Protein AF-A0A7K1Z1P2-F1 (afdb_monomer)

pLDDT: mean 78.08, std 13.6, range [42.69, 93.12]

Radius of gyration: 15.1 Å; Cα contacts (8 Å, |Δi|>4): 201; chains: 1; bounding box: 40×32×46 Å

Nearest PDB structures (foldseek):
  3ha9-assembly1_A  TM=6.731E-01  e=3.954E-05  Aeropyrum pernix
  8t4c-assembly2_B  TM=6.309E-01  e=6.266E-05  Campylobacter jejuni subsp. jejuni 81-176
  7q3k-assembly3_C  TM=6.226E-01  e=2.336E-04  synthetic construct
  3cmi-assembly1_A  TM=5.328E-01  e=1.681E-03  Saccharomyces cerevisiae
  8w9z-assembly1_M  TM=6.043E-01  e=3.702E-02  Nicotiana tabacum

Sequence (134 aa):
MSEAGDRRMELIATTLEGTHVYVNDDAAFLVVYTDQDCGTCLNEMVNLVERISTEFELSIFSMNRSGERQFPIDDLVHLDYTIEPESKLRNVPTPVLVYLDHTKEIKASFISTLSDDRNRETAFLDIVRKLTSE

Mean predicted aligned error: 8.29 Å

Solvent-accessible surface area (backbone atoms only — not comparable to full-atom values): 7964 Å² total; per-residue (Å²): 140,77,85,80,73,86,75,70,67,47,77,54,32,37,27,75,85,71,47,78,41,65,48,60,64,56,46,34,37,39,34,39,34,48,90,83,43,55,70,67,32,52,52,52,50,47,56,51,48,57,50,43,63,75,72,42,104,50,56,55,36,35,31,24,73,78,67,56,96,70,74,95,52,91,88,50,52,52,34,32,58,87,23,86,58,41,82,74,54,70,79,55,74,62,37,23,40,32,36,25,41,55,86,67,44,79,79,48,74,48,69,52,74,80,67,90,46,66,65,60,55,50,52,48,53,54,52,49,55,53,69,75,71,112

Foldseek 3Di:
DDPPDPFPQDFFAQFLVRRTDGDTLAKAKEWEAEPPDDPVLLVVVLVLVVVCVVVDPHAYAYEYPVSDDDNPDPPHGYGYCPGPCVVVCVPDDPRKMFIAHSVRDTPAMDHRDVPPPVVSSVVRVVSVVVVVVD

Structure (mmCIF, N/CA/C/O backbone):
data_AF-A0A7K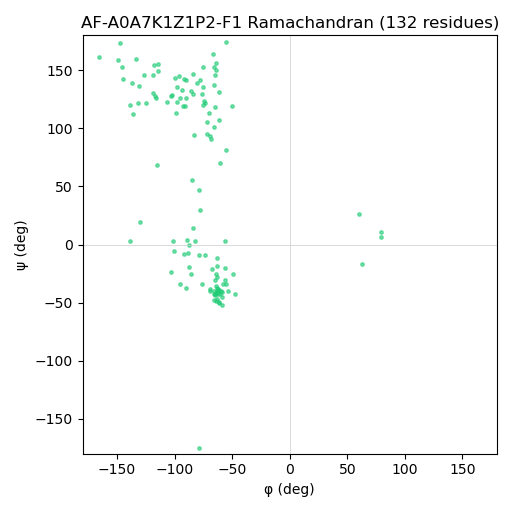1Z1P2-F1
#
_entry.id   AF-A0A7K1Z1P2-F1
#
loop_
_atom_site.group_PDB
_atom_site.id
_atom_site.type_symbol
_atom_site.label_atom_id
_atom_site.label_alt_id
_atom_site.label_comp_id
_atom_site.label_asym_id
_atom_site.label_entity_id
_atom_site.label_seq_id
_atom_site.pdbx_PDB_ins_code
_atom_site.Cartn_x
_atom_site.Cartn_y
_atom_site.Cartn_z
_atom_site.occupancy
_atom_site.B_iso_or_equiv
_atom_site.auth_seq_id
_atom_site.auth_comp_id
_atom_site.auth_asym_id
_atom_site.auth_atom_id
_atom_site.pdbx_PDB_model_num
ATOM 1 N N . MET A 1 1 ? -26.312 -6.434 30.617 1.00 42.69 1 MET A N 1
ATOM 2 C CA . MET A 1 1 ? -25.007 -7.130 30.651 1.00 42.69 1 MET A CA 1
ATOM 3 C C . MET A 1 1 ? -25.215 -8.458 29.932 1.00 42.69 1 MET A C 1
ATOM 5 O O . MET A 1 1 ? -26.024 -9.233 30.415 1.00 42.69 1 MET A O 1
ATOM 9 N N . SER A 1 2 ? -24.690 -8.722 28.739 1.00 43.09 2 SER A N 1
ATOM 10 C CA . SER A 1 2 ? -23.621 -8.059 27.982 1.00 43.09 2 SER A CA 1
ATOM 11 C C . SER A 1 2 ? -24.069 -7.784 26.545 1.00 43.09 2 SER A C 1
ATOM 13 O O . SER A 1 2 ? -24.671 -8.648 25.913 1.00 43.09 2 SER A O 1
ATOM 15 N N . GLU A 1 3 ? -23.768 -6.581 26.053 1.00 48.22 3 GLU A N 1
ATOM 16 C CA . GLU A 1 3 ? -23.730 -6.265 24.626 1.00 48.22 3 GLU A CA 1
ATOM 17 C C . GLU A 1 3 ? -22.658 -7.154 23.988 1.00 48.22 3 GLU A C 1
ATOM 19 O O . GLU A 1 3 ? -21.462 -6.970 24.219 1.00 48.22 3 GLU A O 1
ATOM 24 N N . ALA A 1 4 ? -23.078 -8.160 23.221 1.00 43.50 4 ALA A N 1
ATOM 25 C CA . ALA A 1 4 ? -22.214 -8.740 22.208 1.00 43.50 4 ALA A CA 1
ATOM 26 C C . ALA A 1 4 ? -22.071 -7.660 21.134 1.00 43.50 4 ALA A C 1
ATOM 28 O O . ALA A 1 4 ? -22.965 -7.480 20.311 1.00 43.50 4 ALA A O 1
ATOM 29 N N . GLY A 1 5 ? -21.010 -6.864 21.269 1.00 43.62 5 GLY A N 1
ATOM 30 C CA . GLY A 1 5 ? -20.674 -5.783 20.360 1.00 43.62 5 GLY A CA 1
ATOM 31 C C . GLY A 1 5 ? -20.693 -6.294 18.930 1.00 43.62 5 GLY A C 1
ATOM 32 O O . GLY A 1 5 ? -19.962 -7.220 18.578 1.00 43.62 5 GLY A O 1
ATOM 33 N N . ASP A 1 6 ? -21.570 -5.677 18.156 1.00 42.91 6 ASP A N 1
ATOM 34 C CA . ASP A 1 6 ? -21.744 -5.769 16.717 1.00 42.91 6 ASP A CA 1
ATOM 35 C C . ASP A 1 6 ? -20.433 -5.308 16.039 1.00 42.91 6 ASP A C 1
ATOM 37 O O . ASP A 1 6 ? -20.337 -4.199 15.524 1.00 42.91 6 ASP A O 1
ATOM 41 N N . ARG A 1 7 ? -19.358 -6.106 16.143 1.00 49.28 7 ARG A N 1
ATOM 42 C CA . ARG A 1 7 ? -18.111 -5.892 15.398 1.00 49.28 7 ARG A CA 1
ATOM 43 C C . ARG A 1 7 ? -18.421 -6.240 13.954 1.00 49.28 7 ARG A C 1
ATOM 45 O O . ARG A 1 7 ? -18.432 -7.416 13.586 1.00 49.28 7 ARG A O 1
ATOM 52 N N . ARG A 1 8 ? -18.755 -5.226 13.161 1.00 50.44 8 ARG A N 1
ATOM 53 C CA . ARG A 1 8 ? -19.030 -5.381 11.736 1.00 50.44 8 ARG A CA 1
ATOM 54 C C . ARG A 1 8 ? -17.723 -5.730 11.034 1.00 50.44 8 ARG A C 1
ATOM 56 O O . ARG A 1 8 ? -16.968 -4.867 10.628 1.00 50.44 8 ARG A O 1
ATOM 63 N N . MET A 1 9 ? -17.447 -7.025 10.914 1.00 46.69 9 MET A N 1
ATOM 64 C CA . MET A 1 9 ? -16.388 -7.520 10.041 1.00 46.69 9 MET A CA 1
ATOM 65 C C . MET A 1 9 ? -16.781 -7.223 8.592 1.00 46.69 9 MET A C 1
ATOM 67 O O . MET A 1 9 ? -17.614 -7.928 8.020 1.00 46.69 9 MET A O 1
ATOM 71 N N . GLU A 1 10 ? -16.206 -6.176 8.005 1.00 53.28 10 GLU A N 1
ATOM 72 C CA . GLU A 1 10 ? -16.352 -5.904 6.577 1.00 53.28 10 GLU A CA 1
ATOM 73 C C . GLU A 1 10 ? -15.325 -6.722 5.784 1.00 53.28 10 GLU A C 1
ATOM 75 O O . GLU A 1 10 ? -14.130 -6.779 6.092 1.00 53.28 10 GLU A O 1
ATOM 80 N N . LEU A 1 11 ? -15.822 -7.423 4.765 1.00 52.00 11 LEU A N 1
ATOM 81 C CA . LEU A 1 11 ? -14.994 -8.159 3.821 1.00 52.00 11 LEU A CA 1
ATOM 82 C C . LEU A 1 11 ? -14.154 -7.149 3.039 1.00 52.00 11 LEU A C 1
ATOM 84 O O . LEU A 1 11 ? -14.708 -6.326 2.316 1.00 52.00 11 LEU A O 1
ATOM 88 N N . ILE A 1 12 ? -12.829 -7.220 3.145 1.00 61.62 12 ILE A N 1
ATOM 89 C CA . ILE A 1 12 ? -11.971 -6.349 2.332 1.00 61.62 12 ILE A CA 1
ATOM 90 C C . ILE A 1 12 ? -11.630 -7.016 1.016 1.00 61.62 12 ILE A C 1
ATOM 92 O O . ILE A 1 12 ? -11.543 -6.342 -0.008 1.00 61.62 12 ILE A O 1
ATOM 96 N N . ALA A 1 13 ? -11.409 -8.330 1.034 1.00 65.56 13 ALA A N 1
ATOM 97 C CA . ALA A 1 13 ? -10.818 -8.986 -0.111 1.00 65.56 13 ALA A CA 1
ATOM 98 C C . ALA A 1 13 ? -10.938 -10.504 -0.085 1.00 65.56 13 ALA A C 1
ATOM 100 O O . ALA A 1 13 ? -11.100 -11.129 0.963 1.00 65.56 13 ALA A O 1
ATOM 101 N N . THR A 1 14 ? -10.763 -11.094 -1.258 1.00 69.94 14 THR A N 1
ATOM 102 C CA . THR A 1 14 ? -10.433 -12.509 -1.412 1.00 69.94 14 THR A CA 1
ATOM 103 C C . THR A 1 14 ? -8.921 -12.597 -1.615 1.00 69.94 14 THR A C 1
ATOM 105 O O . THR A 1 14 ? -8.357 -11.787 -2.345 1.00 69.94 14 THR A O 1
ATOM 108 N N . THR A 1 15 ? -8.228 -13.520 -0.949 1.00 73.25 15 THR A N 1
ATOM 109 C CA . THR A 1 15 ? -6.832 -13.827 -1.283 1.00 73.25 15 THR A CA 1
ATOM 110 C C . THR A 1 15 ? -6.762 -14.461 -2.666 1.00 73.25 15 THR A C 1
ATOM 112 O O . THR A 1 15 ? -7.744 -15.015 -3.158 1.00 73.25 15 THR A O 1
ATOM 115 N N . LEU A 1 16 ? -5.570 -14.496 -3.257 1.00 69.06 16 LEU A N 1
ATOM 116 C CA . LEU A 1 16 ? -5.323 -15.260 -4.489 1.00 69.06 16 LEU A CA 1
ATOM 117 C C . LEU A 1 16 ? -5.672 -16.759 -4.365 1.00 69.06 16 LEU A C 1
ATOM 119 O O . LEU A 1 16 ? -5.882 -17.439 -5.363 1.00 69.06 16 LEU A O 1
ATOM 123 N N . GLU A 1 17 ? -5.748 -17.282 -3.140 1.00 74.25 17 GLU A N 1
ATOM 124 C CA . GLU A 1 17 ? -6.098 -18.676 -2.841 1.00 74.25 17 GLU A CA 1
ATOM 125 C C . GLU A 1 17 ? -7.616 -18.886 -2.673 1.00 74.25 17 GLU A C 1
ATOM 127 O O . GLU A 1 17 ? -8.056 -19.980 -2.323 1.00 74.25 17 GLU A O 1
ATOM 132 N N . GLY A 1 18 ? -8.434 -17.849 -2.888 1.00 68.31 18 GLY A N 1
ATOM 133 C CA . GLY A 1 18 ? -9.887 -17.920 -2.719 1.00 68.31 18 GLY A CA 1
ATOM 134 C C . GLY A 1 18 ? -10.351 -17.817 -1.263 1.00 68.31 18 GLY A C 1
ATOM 135 O O . GLY A 1 18 ? -11.522 -18.063 -0.977 1.00 68.31 18 GLY A O 1
ATOM 136 N N . THR A 1 19 ? -9.458 -17.468 -0.331 1.00 74.81 19 THR A N 1
ATOM 137 C CA . THR A 1 19 ? -9.808 -17.300 1.087 1.00 74.81 19 THR A CA 1
ATOM 138 C C . THR A 1 19 ? -10.314 -15.887 1.334 1.00 74.81 19 THR A C 1
ATOM 140 O O . THR A 1 19 ? -9.680 -14.918 0.931 1.00 74.81 19 THR A O 1
ATOM 143 N N . HIS A 1 20 ? -11.440 -15.740 2.023 1.00 71.38 20 HIS A N 1
ATOM 144 C CA . HIS A 1 20 ? -11.943 -14.420 2.394 1.00 71.38 20 HIS A CA 1
ATOM 145 C C . HIS A 1 20 ? -11.121 -13.823 3.539 1.00 71.38 20 HIS A C 1
ATOM 147 O O . HIS A 1 20 ? -10.999 -14.425 4.608 1.00 71.38 20 HIS A O 1
ATOM 153 N N . VAL A 1 21 ? -10.573 -12.629 3.310 1.00 70.81 21 VAL A N 1
ATOM 154 C CA . VAL A 1 21 ? -9.873 -11.837 4.320 1.00 70.81 21 VAL A CA 1
ATOM 155 C C . VAL A 1 21 ? -10.830 -10.784 4.850 1.00 70.81 21 VAL A C 1
ATOM 157 O O . VAL A 1 21 ? -11.231 -9.849 4.150 1.00 70.81 21 VAL A O 1
ATOM 160 N N . TYR A 1 22 ? -11.171 -10.945 6.120 1.00 66.81 22 TYR A N 1
ATOM 161 C CA . TYR A 1 22 ? -11.850 -9.929 6.903 1.00 66.81 22 TYR A CA 1
ATOM 162 C C . TYR A 1 22 ? -10.770 -9.100 7.573 1.00 66.81 22 TYR A C 1
ATOM 164 O O . TYR A 1 22 ? -9.960 -9.631 8.334 1.00 66.81 22 TYR A O 1
ATOM 172 N N . VAL A 1 23 ? -10.736 -7.808 7.277 1.00 61.91 23 VAL A N 1
ATOM 173 C CA . VAL A 1 23 ? -9.951 -6.890 8.096 1.00 61.91 23 VAL A CA 1
ATOM 174 C C . VAL A 1 23 ? -10.920 -6.351 9.125 1.00 61.91 23 VAL A C 1
ATOM 176 O O . VAL A 1 23 ? -12.042 -5.978 8.787 1.00 61.91 23 VAL A O 1
ATOM 179 N N . ASN A 1 24 ? -10.497 -6.341 10.383 1.00 60.94 24 ASN A N 1
ATOM 180 C CA . ASN A 1 24 ? -11.254 -5.689 11.444 1.00 60.94 24 ASN A CA 1
ATOM 181 C C . ASN A 1 24 ? -11.516 -4.213 11.087 1.00 60.94 24 ASN A C 1
ATOM 183 O O . ASN A 1 24 ? -10.949 -3.678 10.128 1.00 60.94 24 ASN A O 1
ATOM 187 N N . ASP A 1 25 ? -12.298 -3.518 11.910 1.00 60.59 25 ASP A N 1
ATOM 188 C CA . ASP A 1 25 ? -12.468 -2.056 11.859 1.00 60.59 25 ASP A CA 1
ATOM 189 C C . ASP A 1 25 ? -11.136 -1.272 11.973 1.00 60.59 25 ASP A C 1
ATOM 191 O O . ASP A 1 25 ? -11.129 -0.050 11.983 1.00 60.59 25 ASP A O 1
ATOM 195 N N . ASP A 1 26 ? -9.988 -1.943 12.045 1.00 73.31 26 ASP A N 1
ATOM 196 C CA . ASP A 1 26 ? -8.674 -1.329 12.140 1.00 73.31 26 ASP A CA 1
ATOM 197 C C . ASP A 1 26 ? -8.206 -0.748 10.793 1.00 73.31 26 ASP A C 1
ATOM 199 O O . ASP A 1 26 ? -8.580 -1.196 9.696 1.00 73.31 26 ASP A O 1
ATOM 203 N N . ALA A 1 27 ? -7.356 0.274 10.892 1.00 83.62 27 ALA A N 1
ATOM 204 C CA . ALA A 1 27 ? -6.618 0.813 9.762 1.00 83.62 27 ALA A CA 1
ATOM 205 C C . ALA A 1 27 ? -5.643 -0.231 9.192 1.00 83.62 27 ALA A C 1
ATOM 207 O O . ALA A 1 27 ? -5.214 -1.163 9.876 1.00 83.62 27 ALA A O 1
ATOM 208 N N . ALA A 1 28 ? -5.280 -0.080 7.924 1.00 87.88 28 ALA A N 1
ATOM 209 C CA . ALA A 1 28 ? -4.378 -1.001 7.251 1.00 87.88 28 ALA A CA 1
ATOM 210 C C . ALA A 1 28 ? -3.542 -0.299 6.187 1.00 87.88 28 ALA A C 1
ATOM 212 O O . ALA A 1 28 ? -3.920 0.738 5.641 1.00 87.88 28 ALA A O 1
ATOM 213 N N . PHE A 1 29 ? -2.426 -0.921 5.836 1.00 90.19 29 PHE A N 1
ATOM 214 C CA . PHE A 1 29 ? -1.656 -0.552 4.663 1.00 90.19 29 PHE A CA 1
ATOM 215 C C . PHE A 1 29 ? -1.965 -1.491 3.505 1.00 90.19 29 PHE A C 1
ATOM 217 O O . PHE A 1 29 ? -2.137 -2.696 3.689 1.00 90.19 29 PHE A O 1
ATOM 224 N N . LEU A 1 30 ? -1.996 -0.941 2.296 1.00 89.38 30 LEU A N 1
ATOM 225 C CA . LEU A 1 30 ? -2.152 -1.708 1.070 1.00 89.38 30 LEU A CA 1
ATOM 226 C C . LEU A 1 30 ? -1.107 -1.266 0.050 1.00 89.38 30 LEU A C 1
ATOM 228 O O . LEU A 1 30 ? -1.062 -0.105 -0.353 1.00 89.38 30 LEU A O 1
ATOM 232 N N . VAL A 1 31 ? -0.287 -2.209 -0.393 1.00 91.19 31 VAL A N 1
ATOM 233 C CA . VAL A 1 31 ? 0.619 -2.024 -1.524 1.00 91.19 31 VAL A CA 1
ATOM 234 C C . VAL A 1 31 ? -0.104 -2.429 -2.799 1.00 91.19 31 VAL A C 1
ATOM 236 O O . VAL A 1 31 ? -0.591 -3.552 -2.898 1.00 91.19 31 VAL A O 1
ATOM 239 N N . VAL A 1 32 ? -0.149 -1.545 -3.790 1.00 88.69 32 VAL A N 1
ATOM 240 C CA . VAL A 1 32 ? -0.698 -1.826 -5.119 1.00 88.69 32 VAL A CA 1
ATOM 241 C C . VAL A 1 32 ? 0.406 -1.708 -6.154 1.00 88.69 32 VAL A C 1
ATOM 243 O O . VAL A 1 32 ? 1.074 -0.678 -6.243 1.00 88.69 32 VAL A O 1
ATOM 246 N N . TYR A 1 33 ? 0.583 -2.760 -6.945 1.00 89.06 33 TYR A N 1
ATOM 247 C CA . TYR A 1 33 ? 1.659 -2.848 -7.927 1.00 89.06 33 TYR A CA 1
ATOM 248 C C . TYR A 1 33 ? 1.247 -3.657 -9.164 1.00 89.06 33 TYR A C 1
ATOM 250 O O . TYR A 1 33 ? 0.151 -4.225 -9.219 1.00 89.06 33 TYR A O 1
ATOM 258 N N . THR A 1 34 ? 2.117 -3.666 -10.171 1.00 85.69 34 THR A N 1
ATOM 259 C CA . THR A 1 34 ? 2.024 -4.468 -11.396 1.00 85.69 34 THR A CA 1
ATOM 260 C C . THR A 1 34 ? 3.364 -5.137 -11.703 1.00 85.69 34 THR A C 1
ATOM 262 O O . THR A 1 34 ? 4.414 -4.681 -11.254 1.00 85.69 34 THR A O 1
ATOM 265 N N . ASP A 1 35 ? 3.342 -6.191 -12.514 1.00 79.75 35 ASP A N 1
ATOM 266 C CA . ASP A 1 35 ? 4.528 -6.851 -13.081 1.00 79.75 35 ASP A CA 1
ATOM 267 C C . ASP A 1 35 ? 5.346 -5.938 -14.018 1.00 79.75 35 ASP A C 1
ATOM 269 O O . ASP A 1 35 ? 6.520 -6.193 -14.283 1.00 79.75 35 ASP A O 1
ATOM 273 N N . GLN A 1 36 ? 4.738 -4.853 -14.504 1.00 80.56 36 GLN A N 1
ATOM 274 C CA . GLN A 1 36 ? 5.377 -3.855 -15.367 1.00 80.56 36 GLN A CA 1
ATOM 275 C C . GLN A 1 36 ? 6.075 -2.736 -14.585 1.00 80.56 36 GLN A C 1
ATOM 277 O O . GLN A 1 36 ? 6.754 -1.900 -15.191 1.00 80.56 36 GLN A O 1
ATOM 282 N N . ASP A 1 37 ? 5.911 -2.693 -13.260 1.00 82.88 37 ASP A N 1
ATOM 283 C CA . ASP A 1 37 ? 6.563 -1.683 -12.436 1.00 82.88 37 ASP A CA 1
ATOM 284 C C . ASP A 1 37 ? 8.087 -1.868 -12.472 1.00 82.88 37 ASP A C 1
ATOM 286 O O . ASP A 1 37 ? 8.627 -2.974 -12.550 1.00 82.88 37 ASP A O 1
ATOM 290 N N . CYS A 1 38 ? 8.818 -0.756 -12.413 1.00 80.00 38 CYS A N 1
ATOM 291 C CA . CYS A 1 38 ? 10.274 -0.810 -12.413 1.00 80.00 38 CYS A CA 1
ATOM 292 C C . CYS A 1 38 ? 10.776 -1.588 -11.184 1.00 80.00 38 CYS A C 1
ATOM 294 O O . CYS A 1 38 ? 10.401 -1.274 -10.055 1.00 80.00 38 CYS A O 1
ATOM 296 N N . GLY A 1 39 ? 11.688 -2.547 -11.387 1.00 81.69 39 GLY A N 1
ATOM 297 C CA . GLY A 1 39 ? 12.248 -3.354 -10.294 1.00 81.69 39 GLY A CA 1
ATOM 298 C C . GLY A 1 39 ? 12.885 -2.520 -9.175 1.00 81.69 39 GLY A C 1
ATOM 299 O O . GLY A 1 39 ? 12.757 -2.858 -8.003 1.00 81.69 39 GLY A O 1
ATOM 300 N N . THR A 1 40 ? 13.498 -1.380 -9.505 1.00 83.88 40 THR A N 1
ATOM 301 C CA . THR A 1 40 ? 14.015 -0.447 -8.493 1.00 83.88 40 THR A CA 1
ATOM 302 C C . THR A 1 40 ? 12.887 0.247 -7.719 1.00 83.88 40 THR A C 1
ATOM 304 O O . THR A 1 40 ? 13.004 0.381 -6.505 1.00 83.88 40 THR A O 1
ATOM 307 N N . CYS A 1 41 ? 11.771 0.613 -8.368 1.00 85.56 41 CYS A N 1
ATOM 308 C CA . CYS A 1 41 ? 10.604 1.164 -7.666 1.00 85.56 41 CYS A CA 1
ATOM 309 C C . CYS A 1 41 ? 9.991 0.151 -6.692 1.00 85.56 41 CYS A C 1
ATOM 311 O O . CYS A 1 41 ? 9.597 0.501 -5.581 1.00 85.56 41 CYS A O 1
ATOM 313 N N . LEU A 1 42 ? 9.910 -1.116 -7.107 1.00 86.81 42 LEU A N 1
ATOM 314 C CA . LEU A 1 42 ? 9.421 -2.191 -6.247 1.00 86.81 42 LEU A CA 1
ATOM 315 C C . LEU A 1 42 ? 10.349 -2.408 -5.049 1.00 86.81 42 LEU A C 1
ATOM 317 O O . LEU A 1 42 ? 9.863 -2.516 -3.930 1.00 86.81 42 LEU A O 1
ATOM 321 N N . ASN A 1 43 ? 11.669 -2.375 -5.243 1.00 87.44 43 ASN A N 1
ATOM 322 C CA . ASN A 1 43 ? 12.623 -2.471 -4.134 1.00 87.44 43 ASN A CA 1
ATOM 323 C C . ASN A 1 43 ? 12.505 -1.300 -3.143 1.00 87.44 43 ASN A C 1
ATOM 325 O O . ASN A 1 43 ? 12.626 -1.503 -1.937 1.00 87.44 43 ASN A O 1
ATOM 329 N N . GLU A 1 44 ? 12.241 -0.077 -3.614 1.00 87.69 44 GLU A N 1
ATOM 330 C CA . GLU A 1 44 ? 11.937 1.053 -2.724 1.00 87.69 44 GLU A CA 1
ATOM 331 C C . GLU A 1 44 ? 10.663 0.807 -1.907 1.00 87.69 44 GLU A C 1
ATOM 333 O O . GLU A 1 44 ? 10.652 1.067 -0.704 1.00 87.69 44 GLU A O 1
ATOM 338 N N . MET A 1 45 ? 9.607 0.272 -2.535 1.00 90.69 45 MET A N 1
ATOM 339 C CA . MET A 1 45 ? 8.387 -0.109 -1.816 1.00 90.69 45 MET A CA 1
ATOM 340 C C . MET A 1 45 ? 8.661 -1.170 -0.760 1.00 90.69 45 MET A C 1
ATOM 342 O O . MET A 1 45 ? 8.140 -1.058 0.341 1.00 90.69 45 MET A O 1
ATOM 346 N N . VAL A 1 46 ? 9.478 -2.173 -1.072 1.00 90.69 46 VAL A N 1
ATOM 347 C CA . VAL A 1 46 ? 9.833 -3.245 -0.134 1.00 90.69 46 VAL A CA 1
ATOM 348 C C . VAL A 1 46 ? 10.497 -2.666 1.108 1.00 90.69 46 VAL A C 1
ATOM 350 O O . VAL A 1 46 ? 10.002 -2.876 2.210 1.00 90.69 46 VAL A O 1
ATOM 353 N N . ASN A 1 47 ? 11.531 -1.841 0.925 1.00 89.50 47 ASN A N 1
ATOM 354 C CA . ASN A 1 47 ? 12.227 -1.196 2.040 1.00 89.50 47 ASN A CA 1
ATOM 355 C C . ASN A 1 47 ? 11.279 -0.329 2.889 1.00 89.50 47 ASN A C 1
ATOM 357 O O . ASN A 1 47 ? 11.361 -0.328 4.117 1.00 89.50 47 ASN A O 1
ATOM 361 N N . LEU A 1 48 ? 10.371 0.419 2.250 1.00 90.50 48 LEU A N 1
ATOM 362 C CA . LEU A 1 48 ? 9.378 1.229 2.960 1.00 90.50 48 LEU A CA 1
ATOM 363 C C . LEU A 1 48 ? 8.391 0.353 3.744 1.00 90.50 48 LEU A C 1
ATOM 365 O O . LEU A 1 48 ? 8.070 0.658 4.891 1.00 90.50 48 LEU A O 1
ATOM 369 N N . VAL A 1 49 ? 7.920 -0.739 3.148 1.00 91.75 49 VAL A N 1
ATOM 370 C CA . VAL A 1 49 ? 6.979 -1.661 3.789 1.00 91.75 49 VAL A CA 1
ATOM 371 C C . VAL A 1 49 ? 7.616 -2.354 4.989 1.00 91.75 49 VAL A C 1
ATOM 373 O O . VAL A 1 49 ? 6.987 -2.390 6.042 1.00 91.75 49 VAL A O 1
ATOM 376 N N . GLU A 1 50 ? 8.861 -2.820 4.881 1.00 90.75 50 GLU A N 1
ATOM 377 C CA . GLU A 1 50 ? 9.597 -3.408 6.010 1.00 90.75 50 GLU A CA 1
ATOM 378 C C . GLU A 1 50 ? 9.755 -2.411 7.168 1.00 90.75 50 GLU A C 1
ATOM 380 O O . GLU A 1 50 ? 9.582 -2.755 8.339 1.00 90.75 50 GLU A O 1
ATOM 385 N N . ARG A 1 51 ? 10.026 -1.136 6.864 1.00 89.62 51 ARG A N 1
ATOM 386 C CA . ARG A 1 51 ? 10.069 -0.087 7.892 1.00 89.62 51 ARG A CA 1
ATOM 387 C C . ARG A 1 51 ? 8.710 0.089 8.556 1.00 89.62 51 ARG A C 1
ATOM 389 O O . ARG A 1 51 ? 8.631 0.120 9.782 1.00 89.62 51 ARG A O 1
ATOM 396 N N . ILE A 1 52 ? 7.645 0.161 7.766 1.00 90.88 52 ILE A N 1
ATOM 397 C CA . ILE A 1 52 ? 6.283 0.333 8.272 1.00 90.88 52 ILE A CA 1
ATOM 398 C C . ILE A 1 52 ? 5.852 -0.856 9.126 1.00 90.88 52 ILE A C 1
ATOM 400 O O . ILE A 1 52 ? 5.282 -0.630 10.186 1.00 90.88 52 ILE A O 1
ATOM 404 N N . SER A 1 53 ? 6.188 -2.092 8.745 1.00 88.69 53 SER A N 1
ATOM 405 C CA . SER A 1 53 ? 5.864 -3.279 9.549 1.00 88.69 53 SER A CA 1
ATOM 406 C C . SER A 1 53 ? 6.569 -3.300 10.902 1.00 88.69 53 SER A C 1
ATOM 408 O O . SER A 1 53 ? 6.085 -3.935 11.832 1.00 88.69 53 SER A O 1
ATOM 410 N N . THR A 1 54 ? 7.715 -2.622 11.025 1.00 87.62 54 THR A N 1
ATOM 411 C CA . THR A 1 54 ? 8.404 -2.468 12.317 1.00 87.62 54 THR A CA 1
ATOM 412 C C . THR A 1 54 ? 7.899 -1.280 13.135 1.00 87.62 54 THR A C 1
ATOM 414 O O . THR A 1 54 ? 8.041 -1.280 14.355 1.00 87.62 54 THR A O 1
ATOM 417 N N . GLU A 1 55 ? 7.343 -0.260 12.479 1.00 89.50 55 GLU A N 1
ATOM 418 C CA . GLU A 1 55 ? 6.956 1.000 13.116 1.00 89.50 55 GLU A CA 1
ATOM 419 C C . GLU A 1 55 ? 5.477 1.038 13.529 1.00 89.50 55 GLU A C 1
ATOM 421 O O . GLU A 1 55 ? 5.141 1.639 14.549 1.00 89.50 55 GLU A O 1
ATOM 426 N N . PHE A 1 56 ? 4.596 0.395 12.762 1.00 86.56 56 PHE A N 1
ATOM 427 C CA . PHE A 1 56 ? 3.153 0.409 12.978 1.00 86.56 56 PHE A CA 1
ATOM 428 C C . PHE A 1 56 ? 2.639 -1.007 13.246 1.00 86.56 56 PHE A C 1
ATOM 430 O O . PHE A 1 56 ? 2.867 -1.916 12.452 1.00 86.56 56 PHE A O 1
ATOM 437 N N . GLU A 1 57 ? 1.858 -1.184 14.314 1.00 85.56 57 GLU A N 1
ATOM 438 C CA . GLU A 1 57 ? 1.145 -2.438 14.611 1.00 85.56 57 GLU A CA 1
ATOM 439 C C . GLU A 1 57 ? -0.130 -2.581 13.752 1.00 85.56 57 GLU A C 1
ATOM 441 O O . GLU A 1 57 ? -1.216 -2.867 14.252 1.00 85.56 57 GLU A O 1
ATOM 446 N N . LEU A 1 58 ? -0.017 -2.333 12.444 1.00 84.56 58 LEU A N 1
ATOM 447 C CA . LEU A 1 58 ? -1.124 -2.400 11.491 1.00 84.56 58 LEU A CA 1
ATOM 448 C C . LEU A 1 58 ? -0.909 -3.524 10.483 1.00 84.56 58 LEU A C 1
ATOM 450 O O . LEU A 1 58 ? 0.214 -3.849 10.103 1.00 84.56 58 LEU A O 1
ATOM 454 N N . SER A 1 59 ? -2.016 -4.092 10.006 1.00 85.81 59 SER A N 1
ATOM 455 C CA . SER A 1 59 ? -1.961 -5.094 8.941 1.00 85.81 59 SER A CA 1
ATOM 456 C C . SER A 1 59 ? -1.464 -4.463 7.643 1.00 85.81 59 SER A C 1
ATOM 458 O O . SER A 1 59 ? -1.903 -3.373 7.266 1.00 85.81 59 SER A O 1
ATOM 460 N N . ILE A 1 60 ? -0.582 -5.172 6.941 1.00 88.56 60 ILE A N 1
ATOM 461 C CA . ILE A 1 60 ? -0.093 -4.779 5.623 1.00 88.56 60 ILE A CA 1
ATOM 462 C C . ILE A 1 60 ? -0.510 -5.837 4.609 1.00 88.56 60 ILE A C 1
ATOM 464 O O . ILE A 1 60 ? -0.253 -7.029 4.772 1.00 88.56 60 ILE A O 1
ATOM 468 N N . PHE A 1 61 ? -1.144 -5.374 3.542 1.00 88.19 61 PHE A N 1
ATOM 469 C CA . PHE A 1 61 ? -1.597 -6.186 2.429 1.00 88.19 61 PHE A CA 1
ATOM 470 C C . PHE A 1 61 ? -0.836 -5.813 1.165 1.00 88.19 61 PHE A C 1
ATOM 472 O O . PHE A 1 61 ? -0.378 -4.680 1.005 1.00 88.19 61 PHE A O 1
ATOM 479 N N . SER A 1 62 ? -0.754 -6.745 0.225 1.00 89.00 62 SER A N 1
ATOM 480 C CA . SER A 1 62 ? -0.275 -6.450 -1.123 1.00 89.00 62 SER A CA 1
ATOM 481 C C . SER A 1 62 ? -1.281 -6.917 -2.164 1.00 89.00 62 SER A C 1
ATOM 483 O O . SER A 1 62 ? -1.955 -7.926 -1.981 1.00 89.00 62 SER A O 1
ATOM 485 N N . MET A 1 63 ? -1.387 -6.178 -3.261 1.00 87.56 63 MET A N 1
ATOM 486 C CA . MET A 1 63 ? -2.294 -6.460 -4.362 1.00 87.56 63 MET A CA 1
ATOM 487 C C . MET A 1 63 ? -1.573 -6.208 -5.681 1.00 87.56 63 MET A C 1
ATOM 489 O O . MET A 1 63 ? -1.141 -5.089 -5.968 1.00 87.56 63 MET A O 1
ATOM 493 N N . ASN A 1 64 ? -1.477 -7.254 -6.493 1.00 86.81 64 ASN A N 1
ATOM 494 C CA . ASN A 1 64 ? -0.975 -7.150 -7.853 1.00 86.81 64 ASN A CA 1
ATOM 495 C C . ASN A 1 64 ? -2.147 -6.998 -8.820 1.00 86.81 64 ASN A C 1
ATOM 497 O O . ASN A 1 64 ? -3.037 -7.848 -8.840 1.00 86.81 64 ASN A O 1
ATOM 501 N N . ARG A 1 65 ? -2.143 -5.966 -9.667 1.00 83.31 65 ARG A N 1
ATOM 502 C CA . ARG A 1 65 ? -3.188 -5.819 -10.695 1.00 83.31 65 ARG A CA 1
ATOM 503 C C . ARG A 1 65 ? -3.128 -6.889 -11.779 1.00 83.31 65 ARG A C 1
ATOM 505 O O . ARG A 1 65 ? -4.133 -7.100 -12.449 1.00 83.31 65 ARG A O 1
ATOM 512 N N . SER A 1 66 ? -1.983 -7.545 -11.968 1.00 81.06 66 SER A N 1
ATOM 513 C CA . SER A 1 66 ? -1.869 -8.670 -12.902 1.00 81.06 66 SER A CA 1
ATOM 514 C C . SER A 1 66 ? -2.421 -9.982 -12.329 1.00 81.06 66 SER A C 1
ATOM 516 O O . SER A 1 66 ? -2.561 -10.950 -13.071 1.00 81.06 66 SER A O 1
ATOM 518 N N . GLY A 1 67 ? -2.756 -10.027 -11.030 1.00 72.31 67 GLY A N 1
ATOM 519 C CA . GLY A 1 67 ? -3.230 -11.236 -10.346 1.00 72.31 67 GLY A CA 1
ATOM 520 C C . GLY A 1 67 ? -2.119 -12.213 -9.941 1.00 72.31 67 GLY A C 1
ATOM 521 O O . GLY A 1 67 ? -2.410 -13.307 -9.465 1.00 72.31 67 GLY A O 1
ATOM 522 N N . GLU A 1 68 ? -0.844 -11.850 -10.105 1.00 73.94 68 GLU A N 1
ATOM 523 C CA . GLU A 1 68 ? 0.284 -12.718 -9.752 1.00 73.94 68 GLU A CA 1
ATOM 524 C C . GLU A 1 68 ? 0.851 -12.428 -8.353 1.00 73.94 68 GLU A C 1
ATOM 526 O O . GLU A 1 68 ? 0.949 -11.280 -7.913 1.00 73.94 68 GLU A O 1
ATOM 531 N N . ARG A 1 69 ? 1.301 -13.478 -7.655 1.00 65.88 69 ARG A N 1
ATOM 532 C CA . ARG A 1 69 ? 1.953 -13.375 -6.342 1.00 65.88 69 ARG A CA 1
ATOM 533 C C . ARG A 1 69 ? 3.438 -13.039 -6.507 1.00 65.88 69 ARG A C 1
ATOM 535 O O . ARG A 1 69 ? 4.238 -13.949 -6.712 1.00 65.88 69 ARG A O 1
ATOM 542 N N . GLN A 1 70 ? 3.804 -11.756 -6.454 1.00 69.69 70 GLN A N 1
ATOM 543 C CA . GLN A 1 70 ? 5.188 -11.330 -6.734 1.00 69.69 70 GLN A CA 1
ATOM 544 C C . GLN A 1 70 ? 5.762 -10.253 -5.807 1.00 69.69 70 GLN A C 1
ATOM 546 O O . GLN A 1 70 ? 6.903 -9.843 -6.007 1.00 69.69 70 GLN A O 1
ATOM 551 N N . PHE A 1 71 ? 5.038 -9.795 -4.782 1.00 83.31 71 PHE A N 1
ATOM 552 C CA . PHE A 1 71 ? 5.615 -8.817 -3.862 1.00 83.31 71 PHE A CA 1
ATOM 553 C C . PHE A 1 71 ? 6.645 -9.518 -2.967 1.00 83.31 71 PHE A C 1
ATOM 555 O O . PHE A 1 71 ? 6.266 -10.479 -2.294 1.00 83.31 71 PHE A O 1
ATOM 562 N N . PRO A 1 72 ? 7.921 -9.095 -2.952 1.00 82.94 72 PRO A N 1
ATOM 563 C CA . PRO A 1 72 ? 9.006 -9.878 -2.364 1.00 82.94 72 PRO A CA 1
ATOM 564 C C . PRO A 1 72 ? 9.124 -9.632 -0.849 1.00 82.94 72 PRO A C 1
ATOM 566 O O . PRO A 1 72 ? 10.172 -9.229 -0.356 1.00 82.94 72 PRO A O 1
ATOM 569 N N . ILE A 1 73 ? 8.023 -9.854 -0.125 1.00 83.12 73 ILE A N 1
ATOM 570 C CA . ILE A 1 73 ? 7.955 -9.907 1.340 1.00 83.12 73 ILE A CA 1
ATOM 571 C C . ILE A 1 73 ? 7.084 -11.109 1.709 1.00 83.12 73 ILE A C 1
ATOM 573 O O . ILE A 1 73 ? 5.881 -11.107 1.441 1.00 83.12 73 ILE A O 1
ATOM 577 N N . ASP A 1 74 ? 7.697 -12.126 2.317 1.00 76.94 74 ASP A N 1
ATOM 578 C CA . ASP A 1 74 ? 7.070 -13.437 2.549 1.00 76.94 74 ASP A CA 1
ATOM 579 C C . ASP A 1 74 ? 5.873 -13.384 3.515 1.00 76.94 74 ASP A C 1
ATOM 581 O O . ASP A 1 74 ? 4.923 -14.155 3.366 1.00 76.94 74 ASP A O 1
ATOM 585 N N . ASP A 1 75 ? 5.893 -12.451 4.469 1.00 79.44 75 ASP A N 1
ATOM 586 C CA . ASP A 1 75 ? 4.896 -12.349 5.542 1.00 79.44 75 ASP A CA 1
ATOM 587 C C . ASP A 1 75 ? 3.656 -11.515 5.164 1.00 79.44 75 ASP A C 1
ATOM 589 O O . ASP A 1 75 ? 2.735 -11.366 5.972 1.00 79.44 75 ASP A O 1
ATOM 593 N N . LEU A 1 76 ? 3.591 -10.963 3.945 1.00 81.94 76 LEU A N 1
ATOM 594 C CA . LEU A 1 76 ? 2.427 -10.187 3.516 1.00 81.94 76 LEU A CA 1
ATOM 595 C C . LEU A 1 76 ? 1.280 -11.076 3.049 1.00 81.94 76 LEU A C 1
ATOM 597 O O . LEU A 1 76 ? 1.435 -12.007 2.257 1.00 81.94 76 LEU A O 1
ATOM 601 N N . VAL A 1 77 ? 0.070 -10.688 3.441 1.00 84.25 77 VAL A N 1
ATOM 602 C CA . VAL A 1 77 ? -1.146 -11.259 2.866 1.00 84.25 77 VAL A CA 1
ATOM 603 C C . VAL A 1 77 ? -1.350 -10.673 1.464 1.00 84.25 77 VAL A C 1
ATOM 605 O O . VAL A 1 77 ? -1.477 -9.456 1.291 1.00 84.25 77 VAL A O 1
ATOM 608 N N . HIS A 1 78 ? -1.380 -11.542 0.451 1.00 85.06 78 HIS A N 1
ATOM 609 C CA . HIS A 1 78 ? -1.617 -11.159 -0.942 1.00 85.06 78 HIS A CA 1
ATOM 610 C C . HIS A 1 78 ? -3.107 -11.245 -1.288 1.00 85.06 78 HIS A C 1
ATOM 612 O O . HIS A 1 78 ? -3.722 -12.315 -1.226 1.00 85.06 78 HIS A O 1
ATOM 618 N N . LEU A 1 79 ? -3.673 -10.107 -1.669 1.00 80.94 79 LEU A N 1
ATOM 619 C CA . LEU A 1 79 ? -5.062 -9.958 -2.071 1.00 80.94 79 LEU A CA 1
ATOM 620 C C . LEU A 1 79 ? -5.199 -10.169 -3.580 1.00 80.94 79 LEU A C 1
ATOM 622 O O . LEU A 1 79 ? -4.350 -9.728 -4.359 1.00 80.94 79 LEU A O 1
ATOM 626 N N . ASP A 1 80 ? -6.285 -10.826 -3.975 1.00 75.50 80 ASP A N 1
ATOM 627 C CA . ASP A 1 80 ? -6.760 -10.824 -5.354 1.00 75.50 80 ASP A CA 1
ATOM 628 C C . ASP A 1 80 ? -7.202 -9.403 -5.737 1.00 75.50 80 ASP A C 1
ATOM 630 O O . ASP A 1 80 ? -7.579 -8.609 -4.881 1.00 75.50 80 ASP A O 1
ATOM 634 N N . TYR A 1 81 ? -7.149 -9.051 -7.018 1.00 64.94 81 TYR A N 1
ATOM 635 C CA . TYR A 1 81 ? -7.509 -7.719 -7.510 1.00 64.94 81 TYR A CA 1
ATOM 636 C C . TYR A 1 81 ? -9.032 -7.463 -7.501 1.00 64.94 81 TYR A C 1
ATOM 638 O O . TYR A 1 81 ? -9.474 -6.329 -7.679 1.00 64.94 81 TYR A O 1
ATOM 646 N N . THR A 1 82 ? -9.855 -8.483 -7.241 1.00 64.06 82 THR A N 1
ATOM 647 C CA . THR A 1 82 ? -11.330 -8.418 -7.272 1.00 64.06 82 THR A CA 1
ATOM 648 C C . THR A 1 82 ? -11.974 -7.760 -6.037 1.00 64.06 82 THR A C 1
ATOM 650 O O . THR A 1 82 ? -13.070 -8.146 -5.631 1.00 64.06 82 THR A O 1
ATOM 653 N N . ILE A 1 83 ? -11.299 -6.818 -5.380 1.00 61.88 83 ILE A N 1
ATOM 654 C CA . ILE A 1 83 ? -11.744 -6.232 -4.102 1.00 61.88 83 ILE A CA 1
ATOM 655 C C . ILE A 1 83 ? -1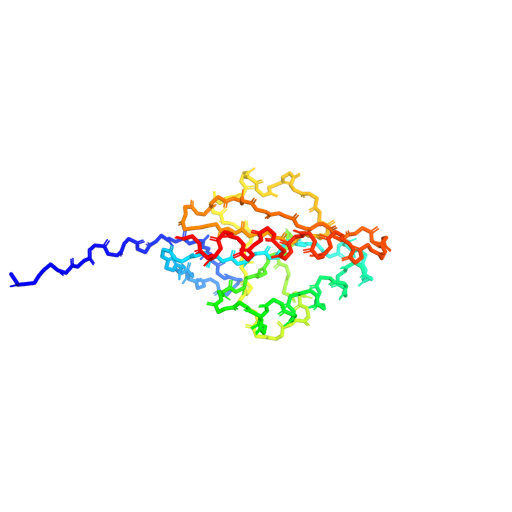2.744 -5.089 -4.306 1.00 61.88 83 ILE A C 1
ATOM 657 O O . ILE A 1 83 ? -12.623 -4.326 -5.253 1.00 61.88 83 ILE A O 1
ATOM 661 N N . GLU A 1 84 ? -13.708 -4.894 -3.401 1.00 53.66 84 GLU A N 1
ATOM 662 C CA . GLU A 1 84 ? -14.742 -3.850 -3.549 1.00 53.66 84 GLU A CA 1
ATOM 663 C C . GLU A 1 84 ? -14.261 -2.374 -3.565 1.00 53.66 84 GLU A C 1
ATOM 665 O O . GLU A 1 84 ? -15.023 -1.526 -4.041 1.00 53.66 84 GLU A O 1
ATOM 670 N N . PRO A 1 85 ? -13.007 -1.996 -3.223 1.00 54.84 85 PRO A N 1
ATOM 671 C CA . PRO A 1 85 ? -12.479 -0.696 -3.639 1.00 54.84 85 PRO A CA 1
ATOM 672 C C . PRO A 1 85 ? -11.880 -0.676 -5.062 1.00 54.84 85 PRO A C 1
ATOM 674 O O . PRO A 1 85 ? -11.229 0.314 -5.403 1.00 54.84 85 PRO A O 1
ATOM 677 N N . GLU A 1 86 ? -12.106 -1.684 -5.922 1.00 57.41 86 GLU A N 1
ATOM 678 C CA . GLU A 1 86 ? -11.555 -1.775 -7.293 1.00 57.41 86 GLU A CA 1
ATOM 679 C C . GLU A 1 86 ? -11.734 -0.458 -8.059 1.00 57.41 86 GLU A C 1
ATOM 681 O O . GLU A 1 86 ? -10.797 0.045 -8.676 1.00 57.41 86 GLU A O 1
ATOM 686 N N . SER A 1 87 ? -12.909 0.171 -7.948 1.00 62.12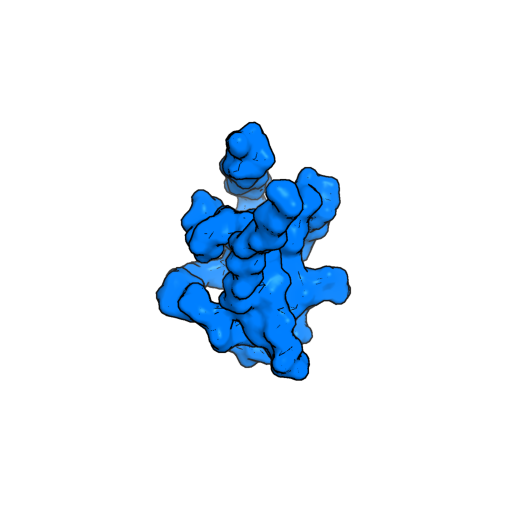 87 SER A N 1
ATOM 687 C CA . SER A 1 87 ? -13.203 1.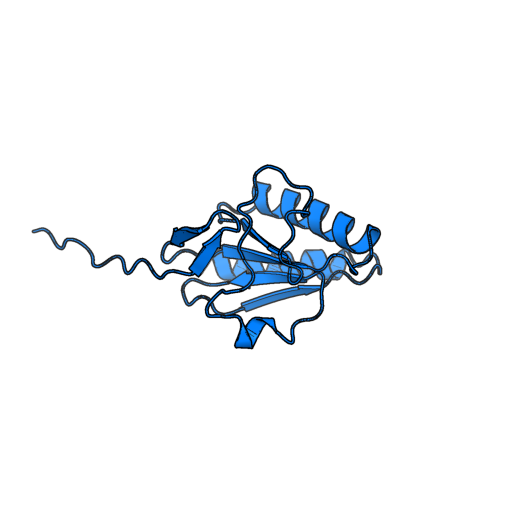449 -8.609 1.00 62.12 87 SER A CA 1
ATOM 688 C C . SER A 1 87 ? -12.310 2.607 -8.140 1.00 62.12 87 SER A C 1
ATOM 690 O O . SER A 1 87 ? -11.885 3.420 -8.964 1.00 62.12 87 SER A O 1
ATOM 692 N N . LYS A 1 88 ? -11.982 2.670 -6.842 1.00 66.69 88 LYS A N 1
ATOM 693 C CA . LYS A 1 88 ? -11.100 3.693 -6.254 1.00 66.69 88 LYS A CA 1
ATOM 694 C C . LYS A 1 88 ? -9.634 3.413 -6.582 1.00 66.69 88 LYS A C 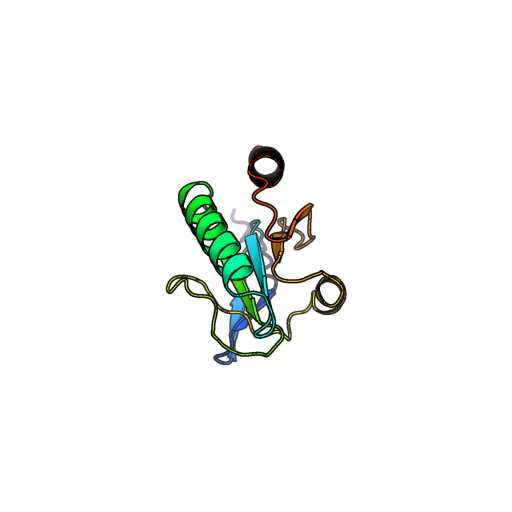1
ATOM 696 O O . LYS A 1 88 ? -8.863 4.345 -6.794 1.00 66.69 88 LYS A O 1
ATOM 701 N N . LEU A 1 89 ? -9.256 2.137 -6.659 1.00 72.56 89 LEU A N 1
ATOM 702 C CA . LEU A 1 89 ? -7.877 1.716 -6.886 1.00 72.56 89 LEU A CA 1
ATOM 703 C C . LEU A 1 89 ? -7.507 1.615 -8.365 1.00 72.56 89 LEU A C 1
ATOM 705 O O . LEU A 1 89 ? -6.322 1.668 -8.665 1.00 72.56 89 LEU A O 1
ATOM 709 N N . ARG A 1 90 ? -8.463 1.516 -9.299 1.00 73.00 90 ARG A N 1
ATOM 710 C CA . ARG A 1 90 ? -8.202 1.340 -10.742 1.00 73.00 90 ARG A CA 1
ATOM 711 C C . ARG A 1 90 ? -7.347 2.451 -11.360 1.00 73.00 90 ARG A C 1
ATOM 713 O O . ARG A 1 90 ? -6.534 2.170 -12.232 1.00 73.00 90 ARG A O 1
ATOM 720 N N . ASN A 1 91 ? -7.494 3.689 -10.888 1.00 75.62 91 ASN A N 1
ATOM 721 C CA . ASN A 1 91 ? -6.813 4.857 -11.463 1.00 75.62 91 ASN A CA 1
ATOM 722 C C . ASN A 1 91 ? -5.579 5.315 -10.674 1.00 75.62 91 ASN A C 1
ATOM 724 O O . ASN A 1 91 ? -4.979 6.333 -11.016 1.00 75.62 91 ASN A O 1
ATOM 728 N N . VAL A 1 92 ? -5.198 4.604 -9.611 1.00 79.31 92 VAL A N 1
ATOM 729 C CA . VAL A 1 92 ? -4.020 4.980 -8.818 1.00 79.31 92 VAL A CA 1
ATOM 730 C C . VAL A 1 92 ? -2.750 4.601 -9.605 1.00 79.31 92 VAL A C 1
ATOM 732 O O . VAL A 1 92 ? -2.707 3.521 -10.196 1.00 79.31 92 VAL A O 1
ATOM 735 N N . PRO A 1 93 ? -1.718 5.449 -9.690 1.00 85.88 93 PRO A N 1
ATOM 736 C CA . PRO A 1 93 ? -0.440 5.051 -10.288 1.00 85.88 93 PRO A CA 1
ATOM 737 C C . PRO A 1 93 ? 0.228 3.936 -9.468 1.00 85.88 93 PRO A C 1
ATOM 739 O O . PRO A 1 93 ? 0.033 3.873 -8.259 1.00 85.88 93 PRO A O 1
ATOM 742 N N . THR A 1 94 ? 1.004 3.068 -10.116 1.00 88.06 94 THR A N 1
ATOM 743 C CA . THR A 1 94 ? 1.764 1.980 -9.474 1.00 88.06 94 THR A CA 1
ATOM 744 C C . THR A 1 94 ? 3.275 2.161 -9.690 1.00 88.06 94 THR A C 1
ATOM 746 O O . THR A 1 94 ? 3.662 2.825 -10.656 1.00 88.06 94 THR A O 1
ATOM 749 N N . PRO A 1 95 ? 4.127 1.624 -8.794 1.00 90.44 95 PRO A N 1
ATOM 750 C CA . PRO A 1 95 ? 3.761 1.009 -7.521 1.00 90.44 95 PRO A CA 1
ATOM 751 C C . PRO A 1 95 ? 3.445 2.077 -6.460 1.00 90.44 95 PRO A C 1
ATOM 753 O O . PRO A 1 95 ? 4.081 3.133 -6.386 1.00 90.44 95 PRO A O 1
ATOM 756 N N . VAL A 1 96 ? 2.434 1.803 -5.639 1.00 91.31 96 VAL A N 1
ATOM 757 C CA . VAL A 1 96 ? 1.927 2.725 -4.618 1.00 91.31 96 VAL A CA 1
ATOM 758 C C . VAL A 1 96 ? 1.657 1.989 -3.319 1.00 91.31 96 VAL A C 1
ATOM 760 O O . VAL A 1 96 ? 1.088 0.902 -3.303 1.00 91.31 96 VAL A O 1
ATOM 763 N N . LEU A 1 97 ? 2.017 2.622 -2.216 1.00 92.50 97 LEU A N 1
ATOM 764 C CA . LEU A 1 97 ? 1.588 2.247 -0.885 1.00 92.50 97 LEU A CA 1
ATOM 765 C C . LEU A 1 97 ? 0.480 3.201 -0.444 1.00 92.50 97 LEU A C 1
ATOM 767 O O . LEU A 1 97 ? 0.660 4.417 -0.495 1.00 92.50 97 LEU A O 1
ATOM 771 N N . VAL A 1 98 ? -0.653 2.677 0.012 1.00 91.38 98 VAL A N 1
ATOM 772 C CA . VAL A 1 98 ? -1.742 3.481 0.574 1.00 91.38 98 VAL A CA 1
ATOM 773 C C . VAL A 1 98 ? -2.004 3.114 2.027 1.00 91.38 98 VAL A C 1
ATOM 775 O O . VAL A 1 98 ? -1.891 1.955 2.417 1.00 91.38 98 VAL A O 1
ATOM 778 N N . TYR A 1 99 ? -2.374 4.118 2.814 1.00 91.56 99 TYR A N 1
ATOM 779 C CA . TYR A 1 99 ? -2.943 3.943 4.143 1.00 91.56 99 TYR A CA 1
ATOM 780 C C . TYR A 1 99 ? -4.466 4.043 4.042 1.00 91.56 99 TYR A C 1
ATOM 782 O O . TYR A 1 99 ? -5.003 5.048 3.555 1.00 91.56 99 TYR A O 1
ATOM 790 N N . LEU A 1 100 ? -5.135 2.987 4.493 1.00 86.38 100 LEU A N 1
ATOM 791 C CA . LEU A 1 100 ? -6.579 2.860 4.599 1.00 86.38 100 LEU A CA 1
ATOM 792 C C . LEU A 1 100 ? -6.966 3.050 6.064 1.00 86.38 100 LEU A C 1
ATOM 794 O O . LEU A 1 100 ? -6.420 2.375 6.934 1.00 86.38 100 LEU A O 1
ATOM 798 N N . ASP A 1 101 ? -7.906 3.946 6.344 1.00 85.88 101 ASP A N 1
ATOM 799 C CA . ASP A 1 101 ? -8.447 4.077 7.697 1.00 85.88 101 ASP A CA 1
ATO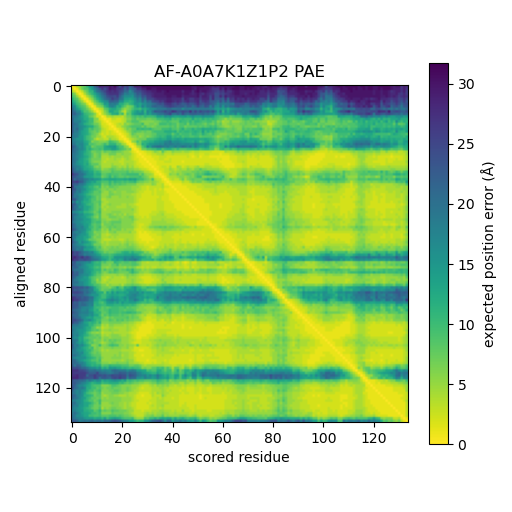M 800 C C . ASP A 1 101 ? -9.486 2.984 8.009 1.00 85.88 101 ASP A C 1
ATOM 802 O O . ASP A 1 101 ? -9.741 2.084 7.206 1.00 85.88 101 ASP A O 1
ATOM 806 N N . HIS A 1 102 ? -10.119 3.077 9.178 1.00 81.69 102 HIS A N 1
ATOM 807 C CA . HIS A 1 102 ? -11.193 2.175 9.597 1.00 81.69 102 HIS A CA 1
ATOM 808 C C . HIS A 1 102 ? -12.374 2.133 8.609 1.00 81.69 102 HIS A C 1
ATOM 810 O O . HIS A 1 102 ? -12.991 1.086 8.441 1.00 81.69 102 HIS A O 1
ATOM 816 N N . THR A 1 103 ? -12.647 3.233 7.891 1.00 79.31 103 THR A N 1
ATOM 817 C CA . THR A 1 103 ? -13.696 3.320 6.851 1.00 79.31 103 THR A CA 1
ATOM 818 C C . THR A 1 103 ? -13.266 2.774 5.487 1.00 79.31 103 THR A C 1
ATOM 820 O O . THR A 1 103 ? -14.013 2.853 4.510 1.00 79.31 103 THR A O 1
ATOM 823 N N . LYS A 1 104 ? -12.045 2.234 5.402 1.00 76.69 104 LYS A N 1
ATOM 824 C CA . LYS A 1 104 ? -11.415 1.706 4.183 1.00 76.69 104 LYS A CA 1
ATOM 825 C C . LYS A 1 104 ? -11.268 2.762 3.089 1.00 76.69 104 LYS A C 1
ATOM 827 O O . LYS A 1 104 ? -11.187 2.457 1.896 1.00 76.69 104 LYS A O 1
ATOM 832 N N . GLU A 1 105 ? -11.190 4.027 3.491 1.00 82.50 105 GLU A N 1
ATOM 833 C CA . GLU A 1 105 ? -10.859 5.127 2.604 1.00 82.50 105 GLU A CA 1
ATOM 834 C C . GLU A 1 105 ? -9.356 5.387 2.596 1.00 82.50 105 GLU A C 1
ATOM 836 O O . GLU A 1 105 ? -8.683 5.338 3.622 1.00 82.50 105 GLU A O 1
ATOM 841 N N . ILE A 1 106 ? -8.832 5.723 1.418 1.00 87.00 106 ILE A N 1
ATOM 842 C CA . ILE A 1 106 ? -7.436 6.128 1.260 1.00 87.00 106 ILE A CA 1
ATOM 843 C C . ILE A 1 106 ? -7.262 7.499 1.916 1.00 87.00 106 ILE A C 1
ATOM 845 O O . ILE A 1 106 ? -7.807 8.487 1.421 1.00 87.00 106 ILE A O 1
ATOM 849 N N . LYS A 1 107 ? -6.490 7.575 3.005 1.00 89.12 107 LYS A N 1
ATOM 850 C CA . LYS A 1 107 ? -6.164 8.855 3.667 1.00 89.12 107 LYS A CA 1
ATOM 851 C C . LYS A 1 107 ? -4.754 9.348 3.361 1.00 89.12 107 LYS A C 1
ATOM 853 O O . LYS A 1 107 ? -4.505 10.549 3.420 1.00 89.12 107 LYS A O 1
ATOM 858 N N . ALA A 1 108 ? -3.847 8.446 2.995 1.00 91.31 108 ALA A N 1
ATOM 859 C CA . ALA A 1 108 ? -2.507 8.796 2.539 1.00 91.31 108 ALA A CA 1
ATOM 860 C C . ALA A 1 108 ? -2.024 7.819 1.463 1.00 91.31 108 ALA A C 1
ATOM 862 O O . ALA A 1 108 ? -2.426 6.656 1.437 1.00 91.31 108 ALA A O 1
ATOM 863 N N . SER A 1 109 ? -1.139 8.291 0.586 1.00 91.62 109 SER A N 1
ATOM 864 C CA . SER A 1 109 ? -0.526 7.476 -0.463 1.00 91.62 109 SER A CA 1
ATOM 865 C C . SER A 1 109 ? 0.920 7.886 -0.709 1.00 91.62 109 SER A C 1
ATOM 867 O O . SER A 1 109 ? 1.224 9.080 -0.752 1.00 91.62 109 SER A O 1
ATOM 869 N N . PHE A 1 110 ? 1.780 6.911 -0.965 1.00 92.19 110 PHE A N 1
ATOM 870 C CA . PHE A 1 110 ? 3.160 7.094 -1.379 1.00 92.19 110 PHE A CA 1
ATOM 871 C C . PHE A 1 110 ? 3.405 6.335 -2.683 1.00 92.19 110 PHE A C 1
ATOM 873 O O . PHE A 1 110 ? 3.212 5.128 -2.748 1.00 92.19 110 PHE A O 1
ATOM 880 N N . ILE A 1 111 ? 3.831 7.048 -3.723 1.00 90.12 111 ILE A N 1
ATOM 881 C CA . ILE A 1 111 ? 4.137 6.478 -5.041 1.00 90.12 111 ILE A CA 1
ATOM 882 C C . ILE A 1 111 ? 5.653 6.478 -5.200 1.00 90.12 111 ILE A C 1
ATOM 884 O O . ILE A 1 111 ? 6.257 7.558 -5.129 1.00 90.12 111 ILE A O 1
ATOM 888 N N . SER A 1 112 ? 6.255 5.313 -5.444 1.00 85.56 112 SER A N 1
ATOM 889 C CA . SER A 1 112 ? 7.682 5.253 -5.782 1.00 85.56 112 SER A CA 1
ATOM 890 C C . SER A 1 112 ? 7.893 5.702 -7.226 1.00 85.56 112 SER A C 1
ATOM 892 O O . SER A 1 112 ? 7.218 5.251 -8.150 1.00 85.56 112 SER A O 1
ATOM 894 N N . THR A 1 113 ? 8.824 6.638 -7.414 1.00 78.94 113 THR A N 1
ATOM 895 C CA . THR A 1 113 ? 9.093 7.287 -8.706 1.00 78.94 113 THR A CA 1
ATOM 896 C C . THR A 1 113 ? 10.580 7.293 -9.077 1.00 78.94 113 THR A C 1
ATOM 898 O O . THR A 1 113 ? 10.970 8.109 -9.908 1.00 78.94 113 THR A O 1
ATOM 901 N N . LEU A 1 114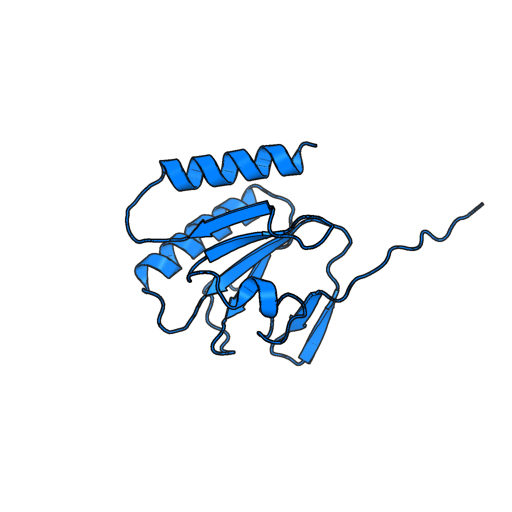 ? 11.423 6.435 -8.476 1.00 6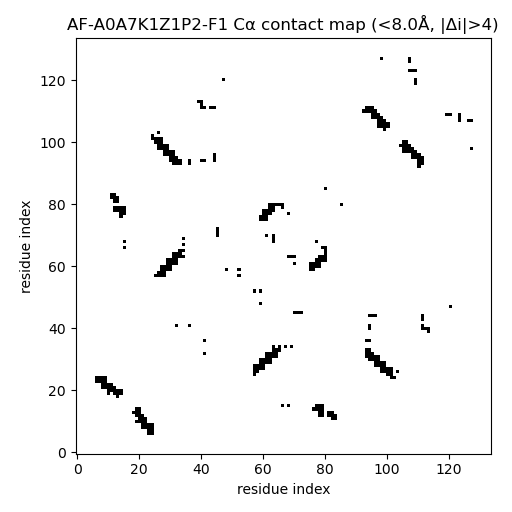6.44 114 LEU A N 1
ATOM 902 C CA . LEU A 1 114 ? 12.898 6.359 -8.648 1.00 66.44 114 LEU A CA 1
ATOM 903 C C . LEU A 1 114 ? 13.701 7.595 -8.217 1.00 66.44 114 LEU A C 1
ATOM 905 O O . LEU A 1 114 ? 14.923 7.539 -8.087 1.00 66.44 114 LEU A O 1
ATOM 909 N N . SER A 1 115 ? 13.050 8.740 -8.042 1.00 62.41 115 SER A N 1
ATOM 910 C CA . SER A 1 115 ? 13.647 9.901 -7.403 1.00 62.41 115 SER A CA 1
ATOM 911 C C . SER A 1 115 ? 13.771 9.584 -5.916 1.00 62.41 115 SER A C 1
ATOM 913 O O . SER A 1 115 ? 12.748 9.582 -5.231 1.00 62.41 115 SER A O 1
ATOM 915 N N . ASP A 1 116 ? 14.993 9.300 -5.458 1.00 59.75 116 ASP A N 1
ATOM 916 C CA . ASP A 1 116 ? 15.375 9.095 -4.054 1.00 59.75 116 ASP A CA 1
ATOM 917 C C . ASP A 1 116 ? 14.964 10.318 -3.218 1.00 59.75 116 ASP A C 1
ATOM 919 O O . ASP A 1 116 ? 15.723 11.263 -3.001 1.00 59.75 116 ASP A O 1
ATOM 923 N N . ASP A 1 117 ? 13.692 10.353 -2.837 1.00 69.25 117 ASP A N 1
ATOM 924 C CA . ASP A 1 117 ? 13.070 11.478 -2.164 1.00 69.25 117 ASP A CA 1
ATOM 925 C C . ASP A 1 117 ? 12.670 11.031 -0.765 1.00 69.25 117 ASP A C 1
ATOM 927 O O . ASP A 1 117 ? 11.495 10.911 -0.408 1.00 69.25 117 ASP A O 1
ATOM 931 N N . ARG A 1 118 ? 13.700 10.784 0.051 1.00 77.75 118 ARG A N 1
ATOM 932 C CA . ARG A 1 118 ? 13.568 10.507 1.488 1.00 77.75 118 ARG A CA 1
ATOM 933 C C . ARG A 1 118 ? 12.681 11.527 2.205 1.00 77.75 118 ARG A C 1
ATOM 935 O O . ARG A 1 1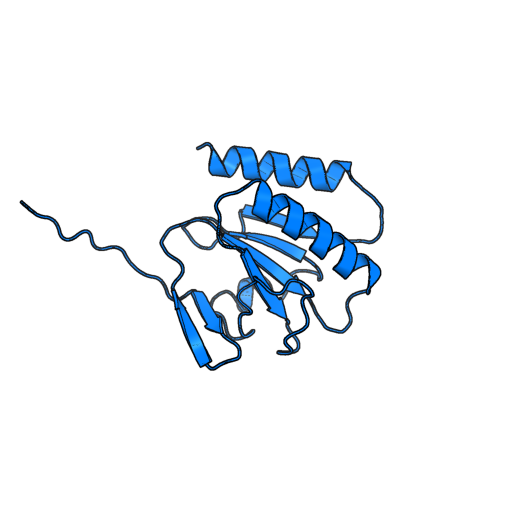18 ? 12.082 11.198 3.229 1.00 77.75 118 ARG A O 1
ATOM 942 N N . ASN A 1 119 ? 12.565 12.752 1.683 1.00 83.75 119 ASN A N 1
ATOM 943 C CA . ASN A 1 119 ? 11.668 13.759 2.244 1.00 83.75 119 ASN A CA 1
ATOM 944 C C . ASN A 1 119 ? 10.199 13.386 2.021 1.00 83.75 119 ASN A C 1
ATOM 946 O O . ASN A 1 119 ? 9.399 13.548 2.938 1.00 83.75 119 ASN A O 1
ATOM 950 N N . ARG A 1 120 ? 9.835 12.849 0.849 1.00 86.75 120 ARG A N 1
ATOM 951 C CA . ARG A 1 120 ? 8.475 12.347 0.579 1.00 86.75 120 ARG A CA 1
ATOM 952 C C . ARG A 1 120 ? 8.137 11.138 1.434 1.00 86.75 120 ARG A C 1
ATOM 954 O O . ARG A 1 120 ? 7.021 11.057 1.935 1.00 86.75 120 ARG A O 1
ATOM 961 N N . GLU A 1 121 ? 9.092 10.232 1.616 1.00 89.12 121 GLU A N 1
ATOM 962 C CA . GLU A 1 121 ? 8.916 9.079 2.502 1.00 89.12 121 GLU A CA 1
ATOM 963 C C . GLU A 1 121 ? 8.676 9.543 3.944 1.00 89.12 121 GLU A C 1
ATOM 965 O O . GLU A 1 121 ? 7.694 9.159 4.573 1.00 89.12 121 GLU A O 1
ATOM 970 N N . THR A 1 122 ? 9.521 10.451 4.438 1.00 89.44 122 THR A N 1
ATOM 971 C CA . THR A 1 122 ? 9.378 11.033 5.779 1.00 89.44 122 THR A CA 1
ATOM 972 C C . THR A 1 122 ? 8.035 11.743 5.937 1.00 89.44 122 THR A C 1
ATOM 974 O O . THR A 1 122 ? 7.338 11.512 6.920 1.00 89.44 122 THR A O 1
ATOM 977 N N . ALA A 1 123 ? 7.629 12.545 4.949 1.00 90.06 123 ALA A N 1
ATOM 978 C CA . ALA A 1 123 ? 6.348 13.243 4.966 1.00 90.06 123 ALA A CA 1
ATOM 979 C C . ALA A 1 123 ? 5.154 12.277 4.977 1.00 90.06 123 ALA A C 1
ATOM 981 O O . ALA A 1 123 ? 4.182 12.519 5.689 1.00 90.06 123 ALA A O 1
ATOM 982 N N . PHE A 1 124 ? 5.223 11.178 4.218 1.00 92.50 124 PHE A N 1
ATOM 983 C CA . PHE A 1 124 ? 4.203 10.132 4.247 1.00 92.50 124 PHE A CA 1
ATOM 984 C C . PHE A 1 124 ? 4.102 9.493 5.637 1.00 92.50 124 PHE A C 1
ATOM 986 O O . PHE A 1 124 ? 3.010 9.446 6.201 1.00 92.50 124 PHE A O 1
ATOM 993 N N . LEU A 1 125 ? 5.229 9.075 6.221 1.00 91.56 125 LEU A N 1
ATOM 994 C CA . LEU A 1 125 ? 5.253 8.475 7.558 1.00 91.56 125 LEU A CA 1
ATOM 995 C C . LEU A 1 125 ? 4.738 9.450 8.627 1.00 91.56 125 LEU A C 1
ATOM 997 O O . LEU A 1 125 ? 3.969 9.052 9.495 1.00 91.56 125 LEU A O 1
ATOM 1001 N N . ASP A 1 126 ? 5.081 10.736 8.537 1.00 92.56 126 ASP A N 1
ATOM 1002 C CA . ASP A 1 126 ? 4.578 11.767 9.453 1.00 92.56 126 ASP A CA 1
ATOM 1003 C C . ASP A 1 126 ? 3.063 11.976 9.351 1.00 92.56 126 ASP A C 1
ATOM 1005 O O . ASP A 1 126 ? 2.410 12.236 10.364 1.00 92.56 126 ASP A O 1
ATOM 1009 N N . ILE A 1 127 ? 2.487 11.874 8.148 1.00 93.12 127 ILE A N 1
ATOM 1010 C CA . ILE A 1 127 ? 1.031 11.909 7.966 1.00 93.12 127 ILE A CA 1
ATOM 1011 C C . ILE A 1 127 ? 0.403 10.696 8.650 1.00 93.12 127 ILE A C 1
ATOM 1013 O O . ILE A 1 127 ? -0.540 10.859 9.421 1.00 93.12 127 ILE A O 1
ATOM 1017 N N . VAL A 1 128 ? 0.938 9.497 8.413 1.00 91.44 128 VAL A N 1
ATOM 1018 C CA . VAL A 1 128 ? 0.373 8.272 8.989 1.00 91.44 128 VAL A CA 1
ATOM 1019 C C . VAL A 1 128 ? 0.480 8.266 10.514 1.00 91.44 128 VAL A C 1
ATOM 1021 O O . VAL A 1 128 ? -0.517 8.000 11.173 1.00 91.44 128 VAL A O 1
ATOM 1024 N N . ARG A 1 129 ? 1.618 8.680 11.092 1.00 92.50 129 ARG A N 1
ATOM 1025 C CA . ARG A 1 129 ? 1.784 8.824 12.553 1.00 92.50 129 ARG A CA 1
ATOM 1026 C C . ARG A 1 129 ? 0.717 9.705 13.190 1.00 92.50 129 ARG A C 1
ATOM 1028 O O . ARG A 1 129 ? 0.256 9.409 14.289 1.00 92.50 129 ARG A O 1
ATOM 1035 N N . LYS A 1 130 ? 0.344 10.804 12.526 1.00 91.44 130 LYS A N 1
ATOM 1036 C CA . LYS A 1 130 ? -0.729 11.684 13.007 1.00 91.44 130 LYS A CA 1
ATOM 1037 C C . LYS A 1 130 ? -2.069 10.961 12.976 1.00 91.44 130 LYS A C 1
ATOM 1039 O O . LYS A 1 130 ? -2.751 10.946 13.988 1.00 91.44 130 LYS A O 1
ATOM 1044 N N . LEU A 1 131 ? -2.384 10.302 11.861 1.00 89.12 131 LEU A N 1
ATOM 1045 C CA . LEU A 1 131 ? -3.636 9.560 11.683 1.00 89.12 131 LEU A CA 1
ATOM 1046 C C . LEU A 1 131 ? -3.791 8.378 12.652 1.00 89.12 131 LEU A C 1
ATOM 1048 O O . LEU A 1 131 ? -4.917 8.009 12.956 1.00 89.12 131 LEU A O 1
ATOM 1052 N N . THR A 1 132 ? -2.695 7.776 13.120 1.00 84.50 132 THR A N 1
ATOM 1053 C CA . THR A 1 132 ? -2.726 6.656 14.078 1.00 84.50 132 THR A CA 1
ATOM 1054 C C . THR A 1 132 ? -2.657 7.091 15.545 1.00 84.50 132 THR A C 1
ATOM 1056 O O . THR A 1 132 ? -2.763 6.243 16.425 1.00 84.50 132 THR A O 1
ATOM 1059 N N . SER A 1 133 ? -2.414 8.377 15.824 1.00 80.75 133 SER A N 1
ATOM 1060 C CA . SER A 1 133 ? -2.334 8.927 17.190 1.00 80.75 133 SER A CA 1
ATOM 1061 C C . SER A 1 133 ? -3.610 9.660 17.629 1.00 80.75 133 SER A C 1
ATOM 1063 O O . SER A 1 133 ? -3.674 10.118 18.772 1.00 80.75 133 SER A O 1
ATOM 1065 N N . GLU A 1 134 ? -4.572 9.821 16.716 1.00 60.03 134 GLU A N 1
ATOM 1066 C CA . GLU A 1 134 ? -5.916 10.378 16.948 1.00 60.03 134 GLU A CA 1
ATOM 1067 C C . GLU A 1 134 ? -6.895 9.291 17.408 1.00 60.03 134 GLU A C 1
ATOM 1069 O O . GLU A 1 134 ? -7.692 9.592 18.328 1.00 60.03 134 GLU A O 1
#

Secondary structure (DSSP, 8-state):
---------EEEEEBTTS-EEEE-SS-EEEEEE-TTS-HHHHHHHHHHHHHHHHH--SEEEEEETTS----S-TTSEEEPS--TTHHHHTTS-SSEEEEE-TT--EEEEEE--SS--HHHHHHHHHHHHHHTT-